Protein AF-A0AAX4JC29-F1 (afdb_monomer)

Sequence (67 aa):
MGRRYDIFQTPKGINQKDLPKKMDIGVPFQINGETYVCEKVDQNNFRIYNNEEDRGSNKHYYVVRKL

Mean predicted aligned error: 9.28 Å

Organism: NCBI:txid6039

Solvent-accessible surface area (backbone atoms only — not comparable to full-atom values): 4548 Å² total; per-residue (Å²): 137,84,84,76,51,77,44,78,46,62,52,92,93,59,51,80,87,59,48,68,100,72,83,54,78,75,45,74,46,72,46,97,90,42,51,28,32,34,39,78,52,63,77,89,79,60,90,81,85,67,96,61,93,74,96,64,86,64,69,52,41,31,39,47,43,79,108

Secondary structure (DSSP, 8-state):
-PPPEEEEE--TT--GGGS-S---TT-EEEETTEEEEEEEEPTTS-----SS----S-EEEEEEEE-

Foldseek 3Di:
DDDADEAEDEPPPDDPVQDDPDADAPDWDDGPNFIKGKHWDDPPPDDDDDPDDDPDPHYTYIYIDTD

Radius of gyration: 13.26 Å; Cα contacts (8 Å, |Δi|>4): 88; chains: 1; bounding box: 34×23×30 Å

pLDDT: mean 72.83, std 17.99, range [40.56, 92.56]

Structure (mmCIF, N/CA/C/O backbone):
data_AF-A0AAX4JC29-F1
#
_entry.id   AF-A0AAX4JC29-F1
#
loop_
_atom_site.group_PDB
_atom_site.id
_atom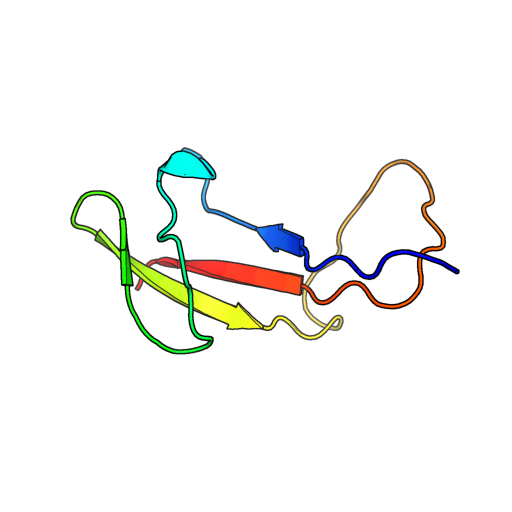_site.type_symbol
_atom_site.label_atom_id
_atom_site.label_alt_id
_atom_site.label_comp_id
_atom_site.label_asym_id
_atom_site.label_entity_id
_atom_site.label_seq_id
_atom_site.pdbx_PDB_ins_code
_atom_site.Cartn_x
_atom_site.Cartn_y
_atom_site.Cartn_z
_atom_site.occupancy
_atom_site.B_iso_or_equiv
_atom_site.auth_seq_id
_atom_site.auth_comp_id
_atom_site.auth_asym_id
_atom_site.auth_atom_id
_atom_site.pdbx_PDB_model_num
ATOM 1 N N . MET A 1 1 ? 23.576 -9.082 -11.907 1.00 45.31 1 MET A N 1
ATOM 2 C CA . MET A 1 1 ? 22.144 -9.446 -11.811 1.00 45.31 1 MET A CA 1
ATOM 3 C C . MET A 1 1 ? 21.451 -8.414 -10.933 1.00 45.31 1 MET A C 1
ATOM 5 O O . MET A 1 1 ? 21.712 -8.390 -9.739 1.00 45.31 1 MET A O 1
ATOM 9 N N . GLY A 1 2 ? 20.669 -7.502 -11.518 1.00 54.97 2 GLY A N 1
ATOM 10 C CA . GLY A 1 2 ? 19.961 -6.464 -10.758 1.00 54.97 2 GLY A CA 1
ATOM 11 C C . GLY A 1 2 ? 18.797 -7.053 -9.960 1.00 54.97 2 GLY A C 1
ATOM 12 O O . GLY A 1 2 ? 18.079 -7.918 -10.464 1.00 54.97 2 GLY A O 1
ATOM 13 N N . ARG A 1 3 ? 18.622 -6.609 -8.713 1.00 55.12 3 ARG A N 1
ATOM 14 C CA . ARG A 1 3 ? 17.447 -6.952 -7.904 1.00 55.12 3 ARG A CA 1
ATOM 15 C C . ARG A 1 3 ? 16.231 -6.221 -8.475 1.00 55.12 3 ARG A C 1
ATOM 17 O O . ARG A 1 3 ? 16.310 -5.031 -8.770 1.00 55.12 3 ARG A O 1
ATOM 24 N N . ARG A 1 4 ? 15.128 -6.946 -8.661 1.00 60.72 4 ARG A N 1
ATOM 25 C CA . ARG A 1 4 ? 13.841 -6.369 -9.066 1.00 60.72 4 ARG A CA 1
ATOM 26 C C . ARG A 1 4 ? 13.137 -5.878 -7.808 1.00 60.72 4 ARG A C 1
ATOM 28 O O . ARG A 1 4 ? 13.029 -6.640 -6.850 1.00 60.72 4 ARG A O 1
ATOM 35 N N . TYR A 1 5 ? 12.706 -4.624 -7.814 1.00 63.28 5 TYR A N 1
ATOM 36 C CA . TYR A 1 5 ? 11.994 -4.015 -6.698 1.00 63.28 5 TYR A CA 1
ATOM 37 C C . TYR A 1 5 ? 10.661 -3.463 -7.188 1.00 63.28 5 TYR A C 1
ATOM 39 O O . TYR A 1 5 ? 10.611 -2.738 -8.184 1.00 63.28 5 TYR A O 1
ATOM 47 N N . ASP A 1 6 ? 9.607 -3.784 -6.450 1.00 71.94 6 ASP A N 1
ATOM 48 C CA . ASP A 1 6 ? 8.315 -3.123 -6.565 1.00 71.94 6 ASP A CA 1
ATOM 49 C C . ASP A 1 6 ? 8.328 -1.852 -5.712 1.00 71.94 6 ASP A C 1
ATOM 51 O O . ASP A 1 6 ? 8.876 -1.837 -4.606 1.00 71.94 6 ASP A O 1
ATOM 55 N N . ILE A 1 7 ? 7.745 -0.772 -6.231 1.00 76.88 7 ILE A N 1
ATOM 56 C CA . ILE A 1 7 ? 7.667 0.516 -5.536 1.00 76.88 7 ILE A CA 1
ATOM 57 C C . ILE A 1 7 ? 6.205 0.794 -5.200 1.00 76.88 7 ILE A C 1
ATOM 59 O O . ILE A 1 7 ? 5.363 0.881 -6.093 1.00 76.88 7 ILE A O 1
ATOM 63 N N . PHE A 1 8 ? 5.925 0.981 -3.911 1.00 79.38 8 PHE A N 1
ATOM 64 C CA . PHE A 1 8 ? 4.603 1.334 -3.402 1.00 79.38 8 PHE A CA 1
ATOM 65 C C . PHE A 1 8 ? 4.594 2.790 -2.944 1.00 79.38 8 PHE A C 1
ATOM 67 O O . PHE A 1 8 ? 5.456 3.208 -2.171 1.00 79.38 8 PHE A O 1
ATOM 74 N N . GLN A 1 9 ? 3.606 3.555 -3.396 1.00 83.38 9 GLN A N 1
ATOM 75 C CA . GLN A 1 9 ? 3.311 4.884 -2.875 1.00 83.38 9 GLN A CA 1
ATOM 76 C C . GLN A 1 9 ? 2.126 4.807 -1.918 1.00 83.38 9 GLN A C 1
ATOM 78 O O . GLN A 1 9 ? 1.056 4.308 -2.273 1.00 83.38 9 GLN A O 1
ATOM 83 N N . THR A 1 10 ? 2.323 5.319 -0.706 1.00 84.44 10 THR A N 1
ATOM 84 C CA . THR A 1 10 ? 1.286 5.417 0.320 1.00 84.44 10 THR A CA 1
ATOM 85 C C . THR A 1 10 ? 0.846 6.868 0.527 1.00 84.44 10 THR A C 1
ATOM 87 O O . THR A 1 10 ? 1.636 7.795 0.320 1.00 84.44 10 THR A O 1
ATOM 90 N N . PRO A 1 11 ? -0.407 7.097 0.955 1.00 83.81 11 PRO A N 1
ATOM 91 C CA . PRO A 1 11 ? -0.866 8.405 1.401 1.00 83.81 11 PRO A CA 1
ATOM 92 C C . PRO A 1 11 ? 0.008 8.963 2.528 1.00 83.81 11 PRO A C 1
ATOM 94 O O . PRO A 1 11 ? 0.551 8.223 3.354 1.00 83.81 11 PRO A O 1
ATOM 97 N N . LYS A 1 12 ? 0.112 10.295 2.593 1.00 84.56 12 LYS A N 1
ATOM 98 C CA . LYS A 1 12 ? 0.886 10.980 3.635 1.00 84.56 12 LYS A CA 1
ATOM 99 C C . LYS A 1 12 ? 0.383 10.569 5.023 1.00 84.56 12 LYS A C 1
ATOM 101 O O . LYS A 1 12 ? -0.803 10.681 5.309 1.00 84.56 12 LYS A O 1
ATOM 106 N N . GLY A 1 13 ? 1.304 10.140 5.884 1.00 84.69 13 GLY A N 1
ATOM 107 C CA . GLY A 1 13 ? 1.001 9.693 7.248 1.00 84.69 13 GLY A CA 1
ATOM 108 C C . GLY A 1 13 ? 0.828 8.180 7.401 1.00 8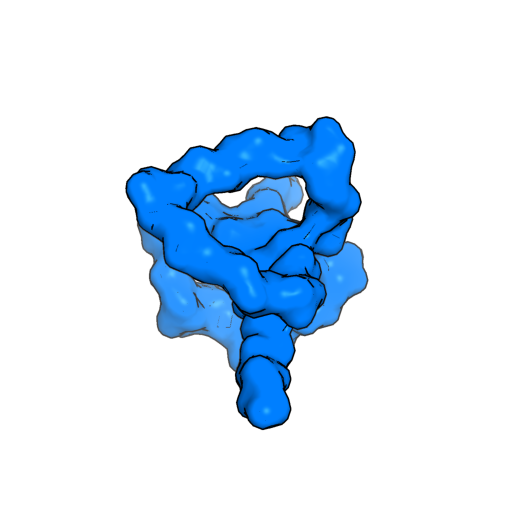4.69 13 GLY A C 1
ATOM 109 O O . GLY A 1 13 ? 0.810 7.706 8.532 1.00 84.69 13 GLY A O 1
ATOM 110 N N . ILE A 1 14 ? 0.774 7.423 6.299 1.00 85.75 14 ILE A N 1
ATOM 111 C CA . ILE A 1 14 ? 0.767 5.955 6.316 1.00 85.75 14 ILE A CA 1
ATOM 112 C C . ILE A 1 14 ? 2.191 5.445 6.122 1.00 85.75 14 ILE A C 1
ATOM 114 O O . ILE A 1 14 ? 2.808 5.656 5.074 1.00 85.75 14 ILE A O 1
ATOM 118 N N . ASN A 1 15 ? 2.704 4.752 7.134 1.00 85.69 15 ASN A N 1
ATOM 119 C CA . ASN A 1 15 ? 4.031 4.152 7.119 1.00 85.69 15 ASN A CA 1
ATOM 120 C C . ASN A 1 15 ? 3.954 2.677 6.721 1.00 85.69 15 ASN A C 1
ATOM 122 O O . ASN A 1 15 ? 2.909 2.038 6.800 1.00 85.69 15 ASN A O 1
ATOM 126 N N . GLN A 1 16 ? 5.103 2.090 6.383 1.00 82.12 16 GLN A N 1
ATOM 127 C CA . GLN A 1 16 ? 5.197 0.671 6.026 1.00 82.12 16 GLN A CA 1
ATOM 128 C C . GLN A 1 16 ? 4.625 -0.267 7.104 1.00 82.12 16 GLN A C 1
ATOM 130 O O . GLN A 1 16 ? 4.020 -1.279 6.773 1.00 82.12 16 GLN A O 1
ATOM 135 N N . LYS A 1 17 ? 4.797 0.069 8.387 1.00 86.94 17 LYS A N 1
ATOM 136 C CA . LYS A 1 17 ? 4.269 -0.717 9.517 1.00 86.94 17 LYS A CA 1
ATOM 137 C C . LYS A 1 17 ? 2.739 -0.725 9.604 1.00 86.94 17 LYS A C 1
ATOM 139 O O . LYS A 1 17 ? 2.183 -1.615 10.235 1.00 86.94 17 LYS A O 1
ATOM 144 N N . ASP A 1 18 ? 2.097 0.279 9.009 1.00 87.44 18 ASP A N 1
ATOM 145 C CA . ASP A 1 18 ? 0.644 0.440 9.004 1.00 87.44 18 ASP A CA 1
ATOM 146 C C . ASP A 1 18 ? 0.017 -0.363 7.847 1.00 87.44 18 ASP A C 1
ATOM 148 O O . ASP A 1 18 ? -1.187 -0.610 7.833 1.00 87.44 18 ASP A O 1
ATOM 152 N N . LEU A 1 19 ? 0.836 -0.798 6.879 1.00 86.19 19 LEU A N 1
ATOM 153 C CA . LEU A 1 19 ? 0.408 -1.650 5.777 1.00 86.19 19 LEU A CA 1
ATOM 154 C C . LEU A 1 19 ? 0.273 -3.111 6.230 1.00 86.19 19 LEU A C 1
ATOM 156 O O . LEU A 1 19 ? 1.069 -3.599 7.040 1.00 86.19 19 LEU A O 1
ATOM 160 N N . PRO A 1 20 ? -0.691 -3.860 5.672 1.00 86.38 20 PRO A N 1
ATOM 161 C CA . PRO A 1 20 ? -0.801 -5.281 5.947 1.00 86.38 20 PRO A CA 1
ATOM 162 C C . PRO A 1 20 ? 0.406 -6.038 5.378 1.00 86.38 20 PRO A C 1
ATOM 164 O O . PRO A 1 20 ? 1.003 -5.652 4.373 1.00 86.38 20 PRO A O 1
ATOM 167 N N . LYS A 1 21 ? 0.736 -7.182 5.993 1.00 85.12 21 LYS A N 1
ATOM 168 C CA . LYS A 1 21 ? 1.850 -8.046 5.552 1.00 85.12 21 LYS A CA 1
ATOM 169 C C . LYS A 1 21 ? 1.709 -8.528 4.104 1.00 85.12 21 LYS A C 1
ATOM 171 O O . LYS A 1 21 ? 2.708 -8.864 3.476 1.00 85.12 21 LYS A O 1
A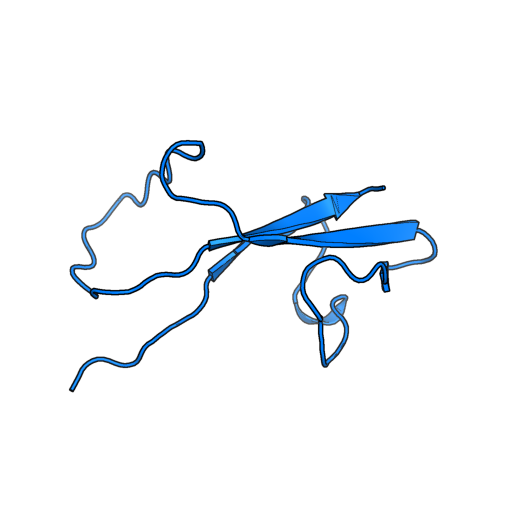TOM 176 N N . LYS A 1 22 ? 0.474 -8.603 3.604 1.00 83.12 22 LYS A N 1
ATOM 177 C CA . LYS A 1 22 ? 0.135 -8.972 2.232 1.00 83.12 22 LYS A CA 1
ATOM 178 C C . LYS A 1 22 ? -0.924 -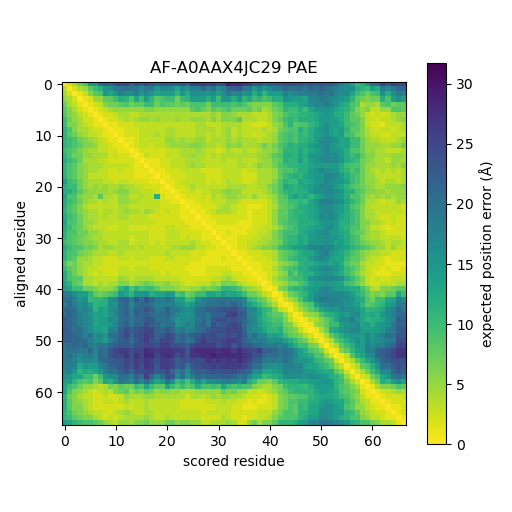8.004 1.715 1.00 83.12 22 LYS A C 1
ATOM 180 O O . LYS A 1 22 ? -1.900 -7.742 2.412 1.00 83.12 22 LYS A O 1
ATOM 185 N N . MET A 1 23 ? -0.716 -7.500 0.505 1.00 85.00 23 MET A N 1
ATOM 186 C CA . MET A 1 23 ? -1.673 -6.691 -0.245 1.00 85.00 23 MET A CA 1
ATOM 187 C C . MET A 1 23 ? -1.890 -7.371 -1.591 1.00 85.00 23 MET A C 1
ATOM 189 O O . MET A 1 23 ? -0.919 -7.710 -2.267 1.00 85.00 23 MET A O 1
ATOM 193 N N . ASP A 1 24 ? -3.147 -7.572 -1.967 1.00 85.25 24 ASP A N 1
ATOM 194 C CA . ASP A 1 24 ? -3.524 -8.081 -3.282 1.00 85.25 24 ASP A CA 1
ATOM 195 C C . ASP A 1 24 ? -4.083 -6.912 -4.114 1.00 85.25 24 ASP A C 1
ATOM 197 O O . ASP A 1 24 ? -4.834 -6.073 -3.613 1.00 85.25 24 ASP A O 1
ATOM 201 N N . ILE A 1 25 ? -3.674 -6.814 -5.381 1.00 86.38 25 ILE A N 1
ATOM 202 C CA . ILE A 1 25 ? -4.057 -5.700 -6.264 1.00 86.38 25 ILE A CA 1
ATOM 203 C C . ILE A 1 25 ? -5.572 -5.732 -6.491 1.00 86.38 25 ILE A C 1
ATOM 205 O O . ILE A 1 25 ? -6.131 -6.780 -6.808 1.00 86.38 25 ILE A O 1
ATOM 209 N N . GLY A 1 26 ? -6.233 -4.583 -6.347 1.00 84.06 26 GLY A N 1
ATOM 210 C CA . GLY A 1 26 ? -7.683 -4.448 -6.511 1.00 84.06 26 GLY A CA 1
ATOM 211 C C . GLY A 1 26 ? -8.512 -5.003 -5.349 1.00 84.06 26 GLY A C 1
ATOM 212 O O . GLY A 1 26 ? -9.732 -4.856 -5.364 1.00 84.06 26 GLY A O 1
ATOM 213 N N . VAL A 1 27 ? -7.882 -5.599 -4.330 1.00 89.81 27 VAL A N 1
ATOM 214 C CA . VAL A 1 27 ? -8.574 -6.090 -3.134 1.00 89.81 27 VAL A CA 1
ATOM 215 C C . VAL A 1 27 ? -8.549 -5.002 -2.055 1.00 89.81 27 VAL A C 1
ATOM 217 O O . VAL A 1 27 ? -7.464 -4.544 -1.684 1.00 89.81 27 VAL A O 1
ATOM 220 N N . PRO A 1 28 ? -9.713 -4.566 -1.538 1.00 91.75 28 PRO A N 1
ATOM 221 C CA . PRO A 1 28 ? -9.763 -3.599 -0.450 1.00 91.75 28 PRO A CA 1
ATOM 222 C C . PRO A 1 28 ? -9.161 -4.143 0.849 1.00 91.75 28 PRO A C 1
ATOM 224 O O . PRO A 1 28 ? -9.320 -5.317 1.183 1.00 91.75 28 PRO A O 1
ATOM 227 N N . PHE A 1 29 ? -8.520 -3.270 1.617 1.00 91.44 29 PHE A N 1
ATOM 228 C CA . PHE A 1 29 ? -7.976 -3.572 2.940 1.00 91.44 29 PHE A CA 1
ATOM 229 C C . PHE A 1 29 ? -8.106 -2.364 3.872 1.00 91.44 29 PHE A C 1
ATOM 231 O O . PHE A 1 29 ? -8.335 -1.245 3.417 1.00 91.44 29 PHE A O 1
ATOM 238 N N . GLN A 1 30 ? -7.984 -2.584 5.184 1.00 91.75 30 GLN A N 1
ATOM 239 C CA . GLN A 1 30 ? -8.140 -1.523 6.180 1.00 91.75 30 GLN A CA 1
ATOM 240 C C . GLN A 1 30 ? -6.804 -1.070 6.767 1.00 91.75 30 GLN A C 1
ATOM 242 O O . GLN A 1 30 ? -5.972 -1.894 7.140 1.00 91.75 30 GLN A O 1
ATOM 247 N N . ILE A 1 31 ? -6.641 0.246 6.902 1.00 89.56 31 ILE A N 1
ATOM 248 C CA . ILE A 1 31 ? -5.558 0.887 7.654 1.00 89.56 31 ILE A CA 1
ATOM 249 C C . ILE A 1 31 ? -6.219 1.868 8.620 1.00 89.56 31 ILE A C 1
ATOM 251 O O . ILE A 1 31 ? -6.955 2.753 8.189 1.00 89.56 31 ILE A O 1
ATOM 255 N N . ASN A 1 32 ? -5.977 1.720 9.925 1.00 88.31 32 ASN A N 1
ATOM 256 C CA . ASN A 1 32 ? -6.524 2.607 10.963 1.00 88.31 32 ASN A CA 1
ATOM 257 C C . ASN A 1 32 ? -8.055 2.812 10.888 1.00 88.31 32 ASN A C 1
ATOM 259 O O . ASN A 1 32 ? -8.553 3.903 11.148 1.00 88.31 32 ASN A O 1
ATOM 263 N N . GLY A 1 33 ? -8.805 1.769 10.516 1.00 88.88 33 GLY A N 1
ATOM 264 C CA . GLY A 1 33 ? -10.270 1.815 10.397 1.00 88.88 33 GLY A CA 1
ATOM 265 C C . GLY A 1 33 ? -10.800 2.426 9.095 1.00 88.88 33 GLY A C 1
ATOM 266 O O . GLY A 1 33 ? -12.006 2.411 8.867 1.00 88.88 33 GLY A O 1
ATOM 267 N N . GLU A 1 34 ? -9.926 2.914 8.215 1.00 92.12 34 GLU A N 1
ATOM 268 C CA . GLU A 1 34 ? -10.295 3.420 6.894 1.00 92.12 34 GLU A CA 1
ATOM 269 C C . GLU A 1 34 ? -9.987 2.386 5.806 1.00 92.12 34 GLU A C 1
ATOM 271 O O . GLU A 1 34 ? -9.059 1.586 5.941 1.00 92.12 34 GLU A O 1
ATOM 276 N N . THR A 1 35 ? -10.768 2.395 4.724 1.00 92.56 35 THR A N 1
ATOM 277 C CA . THR A 1 35 ? -10.636 1.412 3.639 1.00 92.56 35 THR A CA 1
ATOM 278 C C . THR A 1 35 ? -9.774 1.969 2.511 1.00 92.56 35 THR A C 1
ATOM 280 O O . THR A 1 35 ? -9.974 3.088 2.042 1.00 92.56 35 THR A O 1
ATOM 283 N N . TYR A 1 36 ? -8.821 1.163 2.062 1.00 92.19 36 TYR A N 1
ATOM 284 C CA . TYR A 1 36 ? -7.884 1.473 0.994 1.00 92.19 36 TYR A CA 1
ATOM 285 C C . TYR A 1 36 ? -7.872 0.353 -0.043 1.00 92.19 36 TYR A C 1
ATOM 287 O O . TYR A 1 36 ? -8.267 -0.778 0.237 1.00 92.19 36 TYR A O 1
ATOM 295 N N . VAL A 1 37 ? -7.382 0.656 -1.241 1.00 91.31 37 VAL A N 1
ATOM 296 C CA . VAL A 1 37 ? -7.113 -0.328 -2.292 1.00 91.31 37 VAL A CA 1
ATOM 297 C C . VAL A 1 37 ? -5.728 -0.085 -2.883 1.00 91.31 37 VAL A C 1
ATOM 299 O O . VAL A 1 37 ? -5.286 1.058 -3.010 1.00 91.31 37 VAL A O 1
ATOM 302 N N . CYS A 1 38 ? -5.028 -1.170 -3.215 1.00 88.50 38 CYS A N 1
ATOM 303 C CA . CYS A 1 38 ? -3.754 -1.119 -3.919 1.00 88.50 38 CYS A CA 1
ATOM 304 C C . CYS A 1 38 ? -4.004 -1.307 -5.416 1.00 88.50 38 CYS A C 1
ATOM 306 O O . CYS A 1 38 ? -4.598 -2.303 -5.830 1.00 88.50 38 CYS A O 1
ATOM 308 N N . GLU A 1 39 ? -3.542 -0.366 -6.227 1.00 85.69 39 GLU A N 1
ATOM 309 C CA . GLU A 1 39 ? -3.697 -0.390 -7.678 1.00 85.69 39 GLU A CA 1
ATOM 310 C C . GLU A 1 39 ? -2.330 -0.345 -8.348 1.00 85.69 39 GLU A C 1
ATOM 312 O O . GLU A 1 39 ? -1.422 0.358 -7.903 1.00 85.69 39 GLU A O 1
ATOM 317 N N . LYS A 1 40 ? -2.181 -1.101 -9.436 1.00 84.00 40 LYS A N 1
ATOM 318 C CA . LYS A 1 40 ? -1.007 -1.004 -10.299 1.00 84.00 40 LYS A CA 1
ATOM 319 C C . LYS A 1 40 ? -1.166 0.219 -11.192 1.00 84.00 40 LYS A C 1
ATOM 321 O O . LYS A 1 40 ? -2.182 0.364 -11.866 1.00 84.00 40 LYS A O 1
ATOM 326 N N . VAL A 1 41 ? -0.149 1.067 -11.218 1.00 73.38 41 VAL A N 1
ATOM 327 C CA . VAL A 1 41 ? -0.120 2.248 -12.075 1.00 73.38 41 VAL A CA 1
ATOM 328 C C . VAL A 1 41 ? 0.752 1.950 -13.284 1.00 73.38 41 VAL A C 1
ATOM 330 O O . VAL A 1 41 ? 1.951 1.695 -13.157 1.00 73.38 41 VAL A O 1
ATOM 333 N N . ASP A 1 42 ? 0.149 1.994 -14.470 1.00 61.91 42 ASP A N 1
ATOM 334 C CA . ASP A 1 42 ? 0.908 1.978 -15.714 1.00 61.91 42 ASP A CA 1
ATOM 335 C C . ASP A 1 42 ? 1.620 3.326 -15.904 1.00 61.91 42 ASP A C 1
ATOM 337 O O . ASP A 1 42 ? 1.076 4.393 -15.604 1.00 61.91 42 ASP A O 1
ATOM 341 N N . GLN A 1 43 ? 2.860 3.271 -16.402 1.00 54.72 43 GLN A N 1
ATOM 342 C CA . GLN A 1 43 ? 3.817 4.389 -16.475 1.00 54.72 43 GLN A CA 1
ATOM 343 C C . GLN A 1 43 ? 3.292 5.666 -17.160 1.00 54.72 43 GLN A C 1
ATOM 345 O O . GLN A 1 43 ? 3.897 6.725 -17.010 1.00 54.72 43 GLN A O 1
ATOM 350 N N . ASN A 1 44 ? 2.169 5.603 -17.879 1.00 50.28 44 ASN A N 1
ATOM 351 C CA . ASN A 1 44 ? 1.610 6.744 -18.599 1.00 50.28 44 ASN A CA 1
ATOM 352 C C . ASN A 1 44 ? 1.008 7.831 -17.691 1.00 50.28 44 ASN A C 1
ATOM 354 O O . ASN A 1 44 ? 0.916 8.974 -18.131 1.00 50.28 44 ASN A O 1
ATOM 358 N N . ASN A 1 45 ? 0.642 7.522 -16.438 1.00 43.72 45 ASN A N 1
ATOM 359 C CA . ASN A 1 45 ? -0.125 8.454 -15.595 1.00 43.72 45 ASN A CA 1
ATOM 360 C C . ASN A 1 45 ? 0.625 9.038 -14.385 1.00 43.72 45 ASN A C 1
ATOM 362 O O . ASN A 1 45 ? 0.048 9.853 -13.669 1.00 43.72 45 ASN A O 1
ATOM 366 N N . PHE A 1 46 ? 1.897 8.692 -14.152 1.00 47.47 46 PHE A N 1
ATOM 367 C CA . PHE A 1 46 ? 2.679 9.259 -13.043 1.00 47.47 46 PHE A CA 1
ATOM 368 C C . PHE A 1 46 ? 4.090 9.674 -13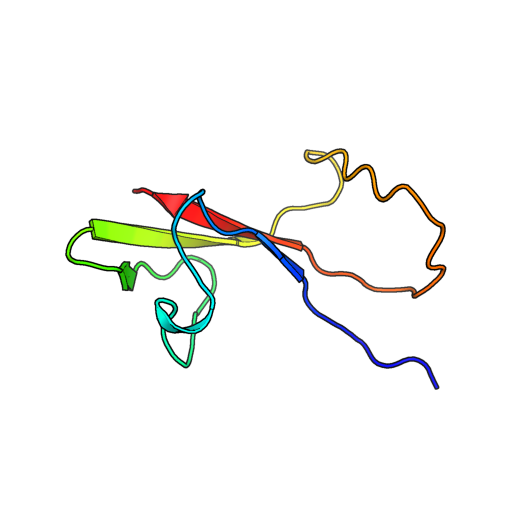.476 1.00 47.47 46 PHE A C 1
ATOM 370 O O . PHE A 1 46 ? 4.923 8.845 -13.834 1.00 47.47 46 PHE A O 1
ATOM 377 N N . ARG A 1 47 ? 4.385 10.979 -13.386 1.00 42.53 47 ARG A N 1
ATOM 378 C CA . ARG A 1 47 ? 5.750 11.515 -13.497 1.00 42.53 47 ARG A CA 1
ATOM 379 C C . ARG A 1 47 ? 6.434 11.399 -12.138 1.00 42.53 47 ARG A C 1
ATOM 381 O O . ARG A 1 47 ? 6.173 12.193 -11.239 1.00 42.53 47 ARG A O 1
ATOM 388 N N . ILE A 1 48 ? 7.292 10.396 -11.982 1.00 46.00 48 ILE A N 1
ATOM 389 C CA . ILE A 1 48 ? 8.109 10.221 -10.778 1.00 46.00 48 ILE A CA 1
ATOM 390 C C . ILE A 1 48 ? 9.434 10.939 -11.012 1.00 46.00 48 ILE A C 1
ATOM 392 O O . ILE A 1 48 ? 10.288 10.464 -11.757 1.00 46.00 48 ILE A O 1
ATOM 396 N N . TYR A 1 49 ? 9.588 12.102 -10.386 1.00 41.88 49 TYR A N 1
ATOM 397 C CA . TYR A 1 49 ? 10.849 12.830 -10.348 1.00 41.88 49 TYR A CA 1
ATOM 398 C C . TYR A 1 49 ? 11.713 12.239 -9.230 1.00 41.88 49 TYR A C 1
ATOM 400 O O . TYR A 1 49 ? 11.573 12.616 -8.070 1.00 41.88 49 TYR A O 1
ATOM 408 N N . ASN A 1 50 ? 12.587 11.291 -9.567 1.00 44.91 50 ASN A N 1
ATOM 409 C CA . ASN A 1 50 ? 13.725 10.970 -8.711 1.00 44.91 50 ASN A CA 1
ATOM 410 C C . ASN A 1 50 ? 14.900 11.835 -9.165 1.00 44.91 50 ASN A C 1
ATOM 412 O O . ASN A 1 50 ? 15.259 11.812 -10.339 1.00 44.91 50 ASN A O 1
ATOM 416 N N . ASN A 1 51 ? 15.465 12.606 -8.236 1.00 44.25 51 ASN A N 1
ATOM 417 C CA . ASN A 1 51 ? 16.534 13.570 -8.507 1.00 44.25 51 ASN A CA 1
ATOM 418 C C . ASN A 1 51 ? 17.871 12.939 -8.919 1.00 44.25 51 ASN A C 1
ATOM 420 O O . ASN A 1 51 ? 18.773 13.675 -9.297 1.00 44.25 51 ASN A O 1
ATOM 424 N N . GLU A 1 52 ? 18.017 11.616 -8.887 1.00 45.00 52 GLU A N 1
ATOM 425 C CA . GLU A 1 52 ? 19.251 10.947 -9.289 1.00 45.00 52 GLU A CA 1
ATOM 426 C C . GLU A 1 52 ? 18.911 9.647 -10.026 1.00 45.00 52 GLU A C 1
ATOM 428 O O . GLU A 1 52 ? 18.064 8.859 -9.593 1.00 45.00 52 GLU A O 1
ATOM 433 N N . GLU A 1 53 ? 19.522 9.482 -11.201 1.00 46.47 53 GLU A N 1
ATOM 434 C CA . GLU A 1 53 ? 19.431 8.308 -12.066 1.00 46.47 53 GLU A CA 1
ATOM 435 C C . GLU A 1 53 ? 19.559 7.007 -11.268 1.00 46.47 53 GLU A C 1
ATOM 437 O O . GLU A 1 53 ? 20.558 6.781 -10.594 1.00 46.47 53 GLU A O 1
ATOM 442 N N . ASP A 1 54 ? 18.616 6.083 -11.455 1.00 41.31 54 ASP A N 1
ATOM 443 C CA . ASP A 1 54 ? 18.908 4.678 -11.195 1.00 41.31 54 ASP A CA 1
ATOM 444 C C . ASP A 1 54 ? 18.333 3.818 -12.320 1.00 41.31 54 ASP A C 1
ATOM 446 O O . ASP A 1 54 ? 17.122 3.550 -12.397 1.00 41.31 54 ASP A O 1
ATOM 450 N N . ARG A 1 55 ? 19.244 3.450 -13.229 1.00 42.62 55 ARG A N 1
ATOM 451 C CA . ARG A 1 55 ? 19.079 2.577 -14.398 1.00 42.62 55 ARG A CA 1
ATOM 452 C C . ARG A 1 55 ? 18.900 1.116 -13.959 1.00 42.62 55 ARG A C 1
ATOM 454 O O . ARG A 1 55 ? 19.644 0.229 -14.367 1.00 42.62 55 ARG A O 1
ATOM 461 N N . GLY A 1 56 ? 17.894 0.863 -13.129 1.00 40.56 56 GLY A N 1
ATOM 462 C CA . GLY A 1 56 ? 17.409 -0.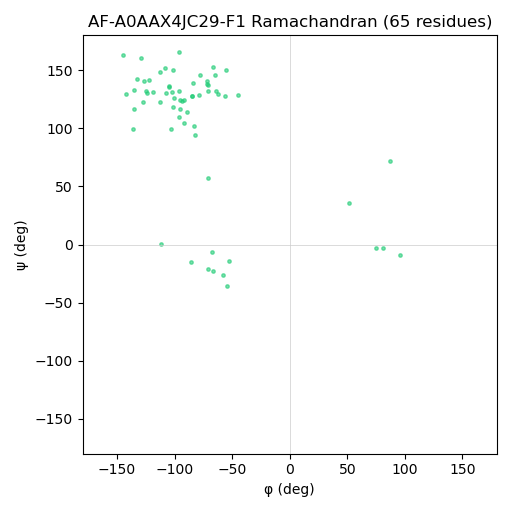469 -12.779 1.00 40.56 56 GLY A CA 1
ATOM 463 C C . GLY A 1 56 ? 16.122 -0.766 -13.540 1.00 40.56 56 GLY A C 1
ATOM 464 O O . GLY A 1 56 ? 15.049 -0.295 -13.168 1.00 40.56 56 GLY A O 1
ATOM 465 N N . SER A 1 57 ? 16.231 -1.522 -14.629 1.00 50.25 57 SER A N 1
ATOM 466 C CA . SER A 1 57 ? 15.107 -1.966 -15.458 1.00 50.25 57 SER A CA 1
ATOM 467 C C . SER A 1 57 ? 14.134 -2.860 -14.669 1.00 50.25 57 SER A C 1
ATOM 469 O O . SER A 1 57 ? 14.547 -3.859 -14.079 1.00 50.25 57 SER A O 1
ATOM 471 N N . ASN A 1 58 ? 12.844 -2.502 -14.746 1.00 51.75 58 ASN A N 1
ATOM 472 C CA . ASN A 1 58 ? 11.642 -3.090 -14.123 1.00 51.75 58 ASN A CA 1
ATOM 473 C C . ASN A 1 58 ? 11.291 -2.589 -12.711 1.00 51.75 58 ASN A C 1
ATOM 475 O O . ASN A 1 58 ? 11.377 -3.333 -11.738 1.00 51.75 58 ASN A O 1
ATOM 479 N N . LYS A 1 59 ? 10.820 -1.337 -12.628 1.00 59.69 59 LYS A N 1
ATOM 480 C CA . LYS A 1 59 ? 10.076 -0.802 -11.476 1.00 59.69 59 LYS A CA 1
ATOM 481 C C . LYS A 1 59 ? 8.579 -0.916 -11.780 1.00 59.69 59 LYS A C 1
ATOM 483 O O . LYS A 1 59 ? 8.085 -0.216 -12.665 1.00 59.69 59 LYS A O 1
ATOM 488 N N . HIS A 1 60 ? 7.873 -1.816 -11.096 1.00 67.81 60 HIS A N 1
ATOM 489 C CA . HIS A 1 60 ? 6.410 -1.811 -11.090 1.00 67.81 60 HIS A CA 1
ATOM 490 C C . HIS A 1 60 ? 5.943 -0.835 -10.010 1.00 67.81 60 HIS A C 1
ATOM 492 O O . HIS A 1 60 ? 6.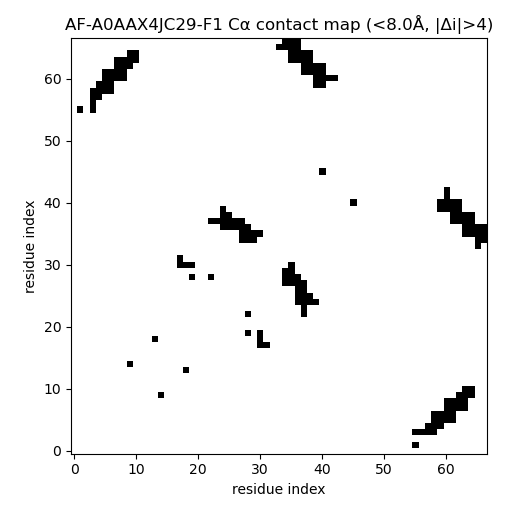403 -0.904 -8.869 1.00 67.81 60 HIS A O 1
ATOM 498 N N . TYR A 1 61 ? 5.070 0.094 -10.393 1.00 76.62 61 TYR A N 1
ATOM 499 C CA . TYR A 1 61 ? 4.564 1.128 -9.502 1.00 76.62 61 TYR A CA 1
ATOM 500 C C . TYR A 1 61 ? 3.162 0.775 -9.036 1.00 76.62 61 TYR A C 1
ATOM 502 O O . TYR A 1 61 ? 2.286 0.457 -9.843 1.00 76.62 61 TYR A O 1
ATO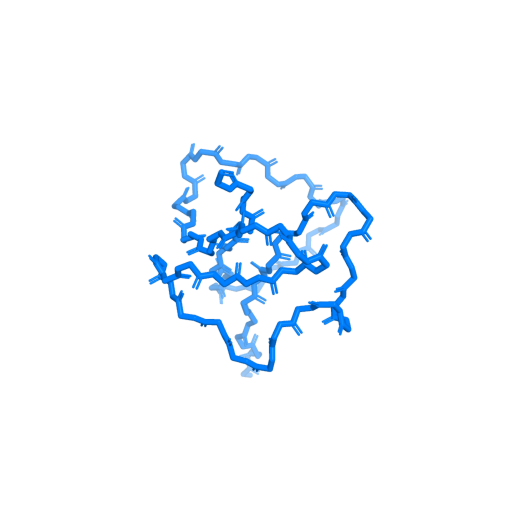M 510 N N . TYR A 1 62 ? 2.963 0.864 -7.730 1.00 82.25 62 TYR A N 1
ATOM 511 C CA . TYR A 1 62 ? 1.689 0.616 -7.084 1.00 82.25 62 TYR A CA 1
ATOM 512 C C . TYR A 1 62 ? 1.316 1.813 -6.223 1.00 82.25 62 TYR A C 1
ATOM 514 O O . TYR A 1 62 ? 2.170 2.396 -5.552 1.00 82.25 62 TYR A O 1
ATOM 522 N N . VAL A 1 63 ? 0.039 2.169 -6.218 1.00 85.19 63 VAL A N 1
ATOM 523 C CA . VAL A 1 63 ? -0.496 3.245 -5.385 1.00 85.19 63 VAL A CA 1
ATOM 524 C C . VAL A 1 63 ? -1.525 2.657 -4.440 1.00 85.19 63 VAL A C 1
ATOM 526 O O . VAL A 1 63 ? -2.409 1.907 -4.848 1.00 85.19 63 VAL A O 1
ATOM 529 N N . VAL A 1 64 ? -1.399 3.000 -3.163 1.00 85.44 64 VAL A N 1
ATOM 530 C CA . VAL A 1 64 ? -2.449 2.782 -2.175 1.00 85.44 64 VAL A CA 1
ATOM 531 C C . VAL A 1 64 ? -3.328 4.024 -2.176 1.00 85.44 64 VAL A C 1
ATOM 533 O O . VAL A 1 64 ? -2.872 5.106 -1.809 1.00 85.44 64 VAL A O 1
ATOM 536 N N . ARG A 1 65 ? -4.586 3.891 -2.598 1.00 85.81 65 ARG A N 1
ATOM 537 C CA . ARG A 1 65 ? -5.561 4.986 -2.544 1.00 85.81 65 ARG A CA 1
ATOM 538 C C . ARG A 1 65 ? -6.663 4.677 -1.550 1.00 85.81 65 ARG A C 1
ATOM 540 O O . ARG A 1 65 ? -7.022 3.520 -1.347 1.00 85.81 65 ARG A O 1
ATOM 547 N N . LYS A 1 66 ? -7.190 5.730 -0.939 1.00 87.88 66 LYS A N 1
ATOM 548 C CA . LYS A 1 66 ? -8.371 5.647 -0.086 1.00 87.88 66 LYS A CA 1
ATOM 549 C C . LYS A 1 66 ? -9.605 5.380 -0.954 1.00 87.88 66 LYS A C 1
ATOM 551 O O . LYS A 1 66 ? -9.705 5.960 -2.041 1.00 87.88 66 LYS A O 1
ATOM 556 N N . LEU A 1 67 ? -10.476 4.479 -0.500 1.00 84.12 67 LEU A N 1
ATOM 557 C CA . LEU A 1 67 ? -11.805 4.260 -1.079 1.00 84.12 67 LEU A CA 1
ATOM 558 C C . LEU A 1 67 ? -12.835 5.204 -0.457 1.00 84.12 67 LEU A C 1
ATOM 560 O O . LEU A 1 67 ? -12.691 5.532 0.743 1.00 84.12 67 LEU A O 1
#

Nearest PDB structures (foldseek):
  4ym7-assembly5_EN  TM=5.949E-01 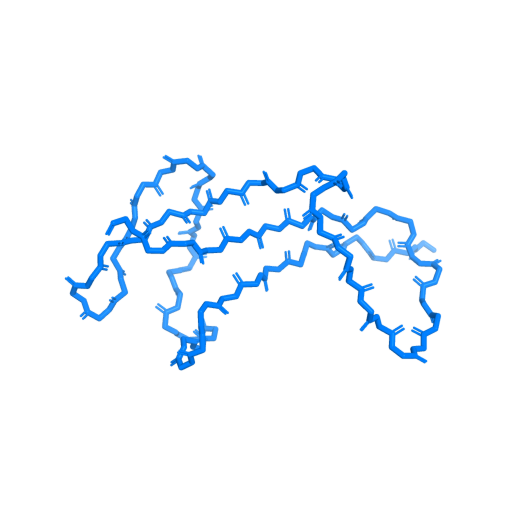 e=4.409E-02  Saccharomyces cerevisiae
  4ym7-assembly3_CN  TM=5.627E-01  e=3.864E-02  Saccharomyces cerevisiae
  4ym7-assembly1_AN  TM=5.702E-01  e=5.031E-02  Saccharomyces cerevisiae
  6hko-assembly1_N  TM=5.607E-01  e=2.308E+00  Saccharomyces cerevisiae S288C
  3puf-assembly1_C  TM=4.891E-01  e=4.464E+00  Homo sapiens